Protein AF-A0A268RNZ9-F1 (afdb_monomer_lite)

Foldseek 3Di:
DVVVVVLCVCLPPVNVVVVLVVVLVVQDADFPVRDGNVCVVVCCVPCVVVQSVCVVVVNDDDDDGDD

Organism: Shouchella clausii (NCBI:txid79880)

Sequence (67 aa):
MDEEKLLDRILDRDNLNRAFKQVKRNKGAAGVDGMTVEELGADMALNKEEMIAQIRQRTYQPQPVRR

Secondary structure (DSSP, 8-state):
-HHHHHHHHHS-HHHHHHHHHHHHHH-PPP-TT---TTTHHHHHHHHHHHHHHHHHTT---PPPPP-

Radius of gyration: 13.03 Å; chains: 1; bounding box: 28×24×35 Å

Structure (mmCIF, N/CA/C/O backbone):
data_AF-A0A268RNZ9-F1
#
_entry.id   AF-A0A268RNZ9-F1
#
loop_
_atom_site.group_PDB
_atom_site.id
_atom_site.type_symbol
_atom_site.label_atom_id
_atom_site.label_alt_id
_atom_site.label_comp_id
_atom_site.label_asym_id
_atom_site.label_entity_id
_atom_site.label_seq_id
_atom_site.pdbx_PDB_ins_code
_atom_site.Cartn_x
_atom_site.Cartn_y
_atom_site.Cartn_z
_atom_site.occupancy
_atom_site.B_iso_or_equiv
_atom_site.auth_seq_id
_atom_site.auth_comp_id
_atom_site.auth_asym_id
_atom_site.auth_atom_id
_atom_site.pdbx_PDB_model_num
ATOM 1 N N . MET A 1 1 ? 3.419 -5.755 -23.963 1.00 63.91 1 MET A N 1
ATOM 2 C CA . MET A 1 1 ? 4.232 -4.543 -23.715 1.00 63.91 1 MET A CA 1
ATOM 3 C C . MET A 1 1 ? 3.457 -3.461 -22.971 1.00 63.91 1 MET A C 1
ATOM 5 O O . MET A 1 1 ? 4.019 -2.888 -22.051 1.00 63.91 1 MET A O 1
ATOM 9 N N . ASP A 1 2 ? 2.193 -3.175 -23.304 1.00 76.00 2 ASP A N 1
ATOM 10 C CA . ASP A 1 2 ? 1.442 -2.110 -22.606 1.00 76.00 2 ASP A CA 1
ATOM 11 C C . ASP A 1 2 ? 0.997 -2.482 -21.185 1.00 76.00 2 ASP A C 1
ATOM 13 O O . ASP A 1 2 ? 0.967 -1.628 -20.304 1.00 76.00 2 ASP A O 1
ATOM 17 N N . GLU A 1 3 ? 0.724 -3.765 -20.938 1.00 76.81 3 GLU A N 1
ATOM 18 C CA . GLU A 1 3 ? 0.339 -4.267 -19.612 1.00 76.81 3 GLU A CA 1
ATOM 19 C C . GLU A 1 3 ? 1.470 -4.112 -18.578 1.00 76.81 3 GLU A C 1
ATOM 21 O O . GLU A 1 3 ? 1.230 -3.692 -17.451 1.00 76.81 3 GLU A O 1
ATOM 26 N N . GLU A 1 4 ? 2.718 -4.363 -18.982 1.00 82.19 4 GLU A N 1
ATOM 27 C CA . GLU A 1 4 ? 3.905 -4.196 -18.132 1.00 82.19 4 GLU A CA 1
ATOM 28 C C . GLU A 1 4 ? 4.150 -2.716 -17.804 1.00 82.19 4 GLU A C 1
ATOM 30 O O . GLU A 1 4 ? 4.318 -2.354 -16.641 1.00 82.19 4 GLU A O 1
ATOM 35 N N . LYS A 1 5 ? 4.007 -1.833 -18.805 1.00 90.44 5 LYS A N 1
ATOM 36 C CA . LYS A 1 5 ? 4.068 -0.376 -18.610 1.00 90.44 5 LYS A CA 1
ATOM 37 C C . LYS A 1 5 ? 2.975 0.136 -17.673 1.00 90.44 5 LYS A C 1
ATOM 39 O O . LYS A 1 5 ? 3.205 1.081 -16.922 1.00 90.44 5 LYS A O 1
ATOM 44 N N . LEU A 1 6 ? 1.772 -0.437 -17.729 1.00 94.75 6 LEU A N 1
ATOM 45 C CA . LEU A 1 6 ? 0.696 -0.080 -16.807 1.00 94.75 6 LEU A CA 1
ATOM 46 C C . LEU A 1 6 ? 1.005 -0.571 -15.390 1.00 94.75 6 LEU A C 1
ATOM 48 O O . LEU A 1 6 ? 0.837 0.195 -14.442 1.00 94.75 6 LEU A O 1
ATOM 52 N N . LEU A 1 7 ? 1.485 -1.807 -15.246 1.00 95.06 7 LEU A N 1
ATOM 53 C CA . LEU A 1 7 ? 1.828 -2.383 -13.949 1.00 95.06 7 LEU A CA 1
ATOM 54 C C . LEU A 1 7 ? 2.929 -1.579 -13.249 1.00 95.06 7 LEU A C 1
ATOM 56 O O . LEU A 1 7 ? 2.806 -1.282 -12.063 1.00 95.06 7 LEU A O 1
ATOM 60 N N . ASP A 1 8 ? 3.943 -1.137 -13.993 1.00 95.12 8 ASP A N 1
ATOM 61 C CA . ASP A 1 8 ? 4.983 -0.250 -13.470 1.00 95.12 8 ASP A CA 1
ATOM 62 C C . ASP A 1 8 ? 4.410 1.077 -12.959 1.00 95.12 8 ASP A C 1
ATOM 64 O O . ASP A 1 8 ? 4.800 1.546 -11.894 1.00 95.12 8 ASP A O 1
ATOM 68 N N . ARG A 1 9 ? 3.427 1.662 -13.658 1.00 96.62 9 ARG A N 1
ATOM 69 C CA . ARG A 1 9 ? 2.749 2.891 -13.205 1.00 96.62 9 ARG A CA 1
ATOM 70 C C . ARG A 1 9 ? 1.857 2.663 -11.986 1.00 96.62 9 ARG A C 1
ATOM 72 O O . ARG A 1 9 ? 1.708 3.573 -11.175 1.00 96.62 9 ARG A O 1
ATOM 79 N N . ILE A 1 10 ? 1.253 1.481 -11.857 1.00 96.44 10 ILE A N 1
ATOM 80 C CA . ILE A 1 10 ? 0.448 1.104 -10.687 1.00 96.44 10 ILE A CA 1
ATOM 81 C C . ILE A 1 10 ? 1.349 0.956 -9.455 1.00 96.44 10 ILE A C 1
ATOM 83 O O . ILE A 1 1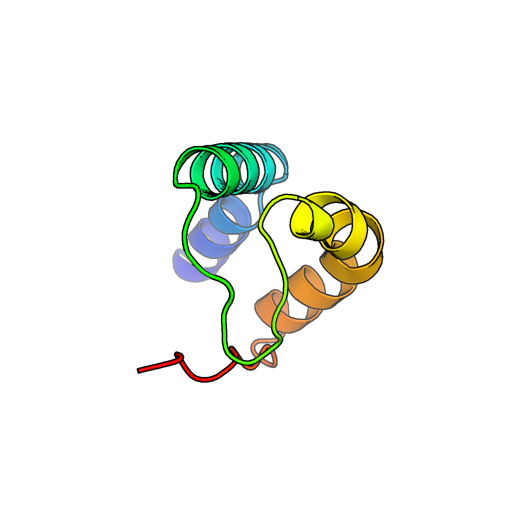0 ? 1.010 1.469 -8.388 1.00 96.44 10 ILE A O 1
ATOM 87 N N . LEU A 1 11 ? 2.494 0.291 -9.615 1.00 96.25 11 LEU A N 1
ATOM 88 C CA . LEU A 1 11 ? 3.450 -0.005 -8.543 1.00 96.25 11 LEU A CA 1
ATOM 89 C C . LEU A 1 11 ? 4.463 1.120 -8.296 1.00 96.25 11 LEU A C 1
ATOM 91 O O . LEU A 1 11 ? 5.325 0.993 -7.426 1.00 96.25 11 LEU A O 1
ATOM 95 N N . ASP A 1 12 ? 4.361 2.218 -9.041 1.00 96.62 12 ASP A N 1
ATOM 96 C CA . ASP A 1 12 ? 5.176 3.405 -8.839 1.00 96.62 12 ASP A CA 1
ATOM 97 C C . ASP A 1 12 ? 5.019 3.945 -7.409 1.00 96.62 12 ASP A C 1
ATOM 99 O O . ASP A 1 12 ? 3.915 4.026 -6.859 1.00 96.62 12 ASP A O 1
ATOM 103 N N . ARG A 1 13 ? 6.139 4.351 -6.805 1.00 94.94 13 ARG A N 1
ATOM 104 C CA . ARG A 1 13 ? 6.191 4.808 -5.411 1.00 94.94 13 ARG A CA 1
ATOM 105 C C . ARG A 1 13 ? 5.221 5.959 -5.147 1.00 94.94 13 ARG A C 1
ATOM 107 O O . ARG A 1 13 ? 4.548 5.966 -4.113 1.00 94.94 13 ARG A O 1
ATOM 114 N N . ASP A 1 14 ? 5.135 6.928 -6.052 1.00 96.81 14 ASP A N 1
ATOM 115 C CA . ASP A 1 14 ? 4.265 8.088 -5.872 1.00 96.81 14 ASP A CA 1
ATOM 116 C C . ASP A 1 14 ? 2.802 7.721 -6.097 1.00 96.81 14 ASP A C 1
ATOM 118 O O . ASP A 1 14 ? 1.909 8.253 -5.427 1.00 96.81 14 ASP A O 1
ATOM 122 N N . ASN A 1 15 ? 2.529 6.771 -6.993 1.00 97.75 15 ASN A N 1
ATOM 123 C CA . ASN A 1 15 ? 1.197 6.199 -7.127 1.00 97.75 15 ASN A CA 1
ATOM 124 C C . ASN A 1 15 ? 0.745 5.465 -5.854 1.00 97.75 15 ASN A C 1
ATOM 126 O O . ASN A 1 15 ? -0.329 5.769 -5.330 1.00 97.75 15 ASN A O 1
ATOM 130 N N . LEU A 1 16 ? 1.582 4.584 -5.299 1.00 96.12 16 LEU A N 1
ATOM 131 C CA . LEU A 1 16 ? 1.281 3.852 -4.065 1.00 96.12 16 LEU A CA 1
ATOM 132 C C . LEU A 1 16 ? 1.084 4.797 -2.871 1.00 96.12 16 LEU A C 1
ATOM 134 O O . LEU A 1 16 ? 0.139 4.636 -2.100 1.00 96.12 16 LEU A O 1
ATOM 138 N N . ASN A 1 17 ? 1.899 5.849 -2.757 1.00 95.31 17 ASN A N 1
ATOM 139 C CA . ASN A 1 17 ? 1.734 6.866 -1.715 1.00 95.31 17 ASN A CA 1
ATOM 140 C C . ASN A 1 17 ? 0.406 7.630 -1.836 1.00 95.31 17 ASN A C 1
ATOM 142 O O . ASN A 1 17 ? -0.229 7.942 -0.824 1.00 95.31 17 ASN A O 1
ATOM 146 N N . ARG A 1 18 ? -0.026 7.957 -3.061 1.00 97.44 18 ARG A N 1
ATOM 147 C CA . ARG A 1 18 ? -1.335 8.586 -3.302 1.00 97.44 18 ARG A CA 1
ATOM 148 C C . ARG A 1 18 ? -2.477 7.638 -2.942 1.00 97.44 18 ARG A C 1
ATOM 150 O O . ARG A 1 18 ? -3.411 8.069 -2.267 1.00 97.44 18 ARG A O 1
ATOM 157 N N . ALA A 1 19 ? -2.370 6.365 -3.320 1.00 96.31 19 ALA A N 1
ATOM 158 C CA . ALA A 1 19 ? -3.351 5.340 -2.977 1.00 96.31 19 ALA A CA 1
ATOM 159 C C . ALA A 1 19 ? -3.487 5.177 -1.453 1.00 96.31 19 ALA A C 1
ATOM 161 O O . ALA A 1 19 ? -4.595 5.274 -0.928 1.00 96.31 19 ALA A O 1
ATOM 162 N N . PHE A 1 20 ? -2.369 5.055 -0.730 1.00 94.25 20 PHE A N 1
ATOM 163 C CA . PHE A 1 20 ? -2.352 4.971 0.734 1.00 94.25 20 PHE A CA 1
ATOM 164 C C . PHE A 1 20 ? -3.077 6.153 1.396 1.00 94.25 20 PHE A C 1
ATOM 166 O O . PHE A 1 20 ? -3.966 5.968 2.231 1.00 94.25 20 PHE A O 1
ATOM 173 N N . LYS A 1 21 ? -2.750 7.388 0.988 1.00 95.25 21 LYS A N 1
ATOM 174 C CA . LYS A 1 21 ? -3.395 8.601 1.522 1.00 95.25 21 LYS A CA 1
ATOM 175 C C . LYS A 1 21 ? -4.902 8.606 1.269 1.00 95.25 21 LYS A C 1
ATOM 177 O O . LYS A 1 21 ? -5.664 9.019 2.143 1.00 95.25 21 LYS A O 1
ATOM 182 N N . GLN A 1 22 ? -5.335 8.151 0.094 1.00 96.75 22 GLN A N 1
ATOM 183 C CA . GLN A 1 22 ? -6.752 8.089 -0.249 1.00 96.75 22 GLN A CA 1
ATOM 184 C C . GLN A 1 22 ? -7.496 7.033 0.580 1.00 96.75 22 GLN A C 1
ATOM 186 O O . GLN A 1 22 ? -8.571 7.329 1.097 1.00 96.75 22 GLN A O 1
ATOM 191 N N . VAL A 1 23 ? -6.918 5.842 0.771 1.00 93.88 23 VAL A N 1
ATOM 192 C CA . VAL A 1 23 ? -7.503 4.787 1.620 1.00 93.88 23 VAL A CA 1
ATOM 193 C C . VAL A 1 23 ? -7.650 5.276 3.060 1.00 93.88 23 VAL A C 1
ATOM 195 O O . VAL A 1 23 ? -8.740 5.196 3.629 1.00 93.88 23 VAL A O 1
ATOM 198 N N . LYS A 1 24 ? -6.603 5.897 3.616 1.00 92.25 24 LYS A N 1
ATOM 199 C CA . LYS A 1 24 ? -6.650 6.485 4.962 1.00 92.25 24 LYS A CA 1
ATOM 200 C C . LYS A 1 24 ? -7.726 7.569 5.091 1.00 92.25 24 LYS A C 1
ATOM 202 O O . LYS A 1 24 ? -8.409 7.649 6.109 1.00 92.25 24 LYS A O 1
ATOM 207 N N . ARG A 1 25 ? -7.921 8.391 4.054 1.00 94.50 25 ARG A N 1
ATOM 208 C CA . ARG A 1 25 ? -8.982 9.412 4.016 1.00 94.50 25 ARG A CA 1
ATOM 209 C C . ARG A 1 25 ? -10.388 8.804 3.991 1.00 94.50 25 ARG A C 1
ATOM 211 O O . ARG A 1 25 ? -11.299 9.419 4.541 1.00 94.50 25 ARG A O 1
ATOM 218 N N . ASN A 1 26 ? -10.568 7.640 3.369 1.00 93.50 26 ASN A N 1
ATOM 219 C CA . ASN A 1 26 ? -11.877 6.996 3.248 1.00 93.50 26 ASN A CA 1
ATOM 220 C C . ASN A 1 26 ? -12.391 6.420 4.579 1.00 93.50 26 ASN A C 1
ATOM 222 O O . ASN A 1 26 ? -13.600 6.265 4.715 1.00 93.50 26 ASN A O 1
ATOM 226 N N . LYS A 1 27 ? -11.507 6.144 5.555 1.00 87.75 27 LYS A N 1
ATOM 227 C CA . LYS A 1 27 ? -11.867 5.691 6.918 1.00 87.75 27 LYS A CA 1
ATOM 228 C C . LYS A 1 27 ? -12.836 4.494 6.936 1.00 87.75 27 LYS A C 1
ATOM 230 O O . LYS A 1 27 ? -13.778 4.458 7.725 1.00 87.75 27 LYS A O 1
ATOM 235 N N . GLY A 1 28 ? -12.641 3.549 6.016 1.00 86.19 28 GLY A N 1
ATOM 236 C CA . GLY A 1 28 ? -13.486 2.360 5.899 1.00 86.19 28 GLY A CA 1
ATOM 237 C C . GLY A 1 28 ? -13.346 1.416 7.095 1.00 86.19 28 GLY A C 1
ATOM 238 O O . GLY A 1 28 ? -12.362 1.472 7.832 1.00 86.19 28 GLY A O 1
ATOM 239 N N . ALA A 1 29 ? -14.331 0.533 7.270 1.00 88.75 29 ALA A N 1
ATOM 240 C CA . ALA A 1 29 ? -14.242 -0.553 8.241 1.00 88.75 29 ALA A CA 1
ATOM 241 C C . ALA A 1 29 ? -13.151 -1.562 7.843 1.00 88.75 29 ALA A C 1
ATOM 243 O O . ALA A 1 29 ? -12.900 -1.771 6.655 1.00 88.75 29 ALA A O 1
ATOM 244 N N . ALA A 1 30 ? -12.551 -2.205 8.846 1.00 91.69 30 ALA A N 1
ATOM 245 C CA . ALA A 1 30 ? -11.557 -3.253 8.648 1.00 91.69 30 ALA A CA 1
ATOM 246 C C . ALA A 1 30 ? -12.116 -4.458 7.869 1.00 91.69 30 ALA A C 1
ATOM 248 O O . ALA A 1 30 ? -13.311 -4.778 7.954 1.00 91.69 30 ALA A O 1
ATOM 249 N N . GLY A 1 31 ? -11.227 -5.124 7.129 1.00 92.88 31 GLY A N 1
ATOM 250 C CA . GLY A 1 31 ? -11.524 -6.318 6.345 1.00 92.88 31 GLY A CA 1
ATOM 251 C C . GLY A 1 31 ? -11.628 -7.590 7.190 1.00 92.88 31 GLY A C 1
ATOM 252 O O . GLY A 1 31 ? -11.906 -7.555 8.391 1.00 92.88 31 GLY A O 1
ATOM 253 N N . VAL A 1 32 ? -11.427 -8.739 6.541 1.00 93.19 32 VAL A N 1
ATOM 254 C CA . VAL A 1 32 ? -11.406 -10.061 7.201 1.00 93.19 32 VAL A CA 1
ATOM 255 C C . VAL A 1 32 ? -10.191 -10.253 8.113 1.00 93.19 32 VAL A C 1
ATOM 257 O O . VAL A 1 32 ? -10.250 -11.050 9.041 1.00 93.19 32 VAL A O 1
ATOM 260 N N . ASP A 1 33 ? -9.121 -9.503 7.864 1.00 89.69 33 ASP A N 1
ATOM 261 C CA . ASP A 1 33 ? -7.889 -9.462 8.655 1.00 89.69 33 ASP A CA 1
ATOM 262 C C . ASP A 1 33 ? -8.009 -8.599 9.922 1.00 89.69 33 ASP A C 1
ATOM 264 O O . ASP A 1 33 ? -7.144 -8.656 10.791 1.00 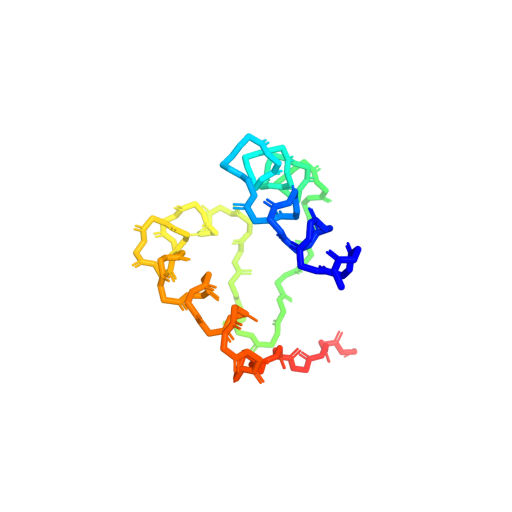89.69 33 ASP A O 1
ATOM 268 N N . GLY A 1 34 ? -9.078 -7.804 10.042 1.00 91.00 34 GLY A N 1
ATOM 269 C CA . GLY A 1 34 ? -9.275 -6.889 11.161 1.00 91.00 34 GLY A CA 1
ATOM 270 C C . GLY A 1 34 ? -8.351 -5.667 11.154 1.00 91.00 34 GLY A C 1
ATOM 271 O O . GLY A 1 34 ? -8.414 -4.889 12.103 1.00 91.00 34 GLY A O 1
ATOM 272 N N . MET A 1 35 ? -7.559 -5.451 10.097 1.00 91.75 35 MET A N 1
ATOM 273 C CA . MET A 1 35 ? -6.604 -4.344 10.028 1.00 91.75 35 MET A CA 1
ATOM 274 C C . MET A 1 35 ? -7.312 -2.998 9.843 1.00 91.75 35 MET A C 1
ATOM 276 O O . MET A 1 35 ? -8.136 -2.808 8.941 1.00 91.75 35 MET A O 1
ATOM 280 N N . THR A 1 36 ? -6.968 -2.037 10.695 1.00 91.00 36 THR A N 1
ATOM 281 C CA . THR A 1 36 ? -7.465 -0.659 10.634 1.00 91.00 36 THR A CA 1
ATOM 282 C C . THR A 1 36 ? -6.651 0.205 9.666 1.00 91.00 36 THR A C 1
ATOM 284 O O . THR A 1 36 ? -5.509 -0.096 9.308 1.00 91.00 36 THR A O 1
ATOM 287 N N . VAL A 1 37 ? -7.218 1.341 9.245 1.00 88.19 37 VAL A N 1
ATOM 288 C CA . VAL A 1 37 ? -6.507 2.301 8.379 1.00 88.19 37 VAL A CA 1
ATOM 289 C C . VAL A 1 37 ? -5.326 2.974 9.091 1.00 88.19 37 VAL A C 1
ATOM 291 O O . VAL A 1 37 ? -4.422 3.501 8.437 1.00 88.19 37 VAL A O 1
ATOM 294 N N . GLU A 1 38 ? -5.325 2.972 10.423 1.00 88.44 38 GLU A N 1
ATOM 295 C CA . GLU A 1 38 ? -4.229 3.429 11.269 1.00 88.44 38 GLU A CA 1
ATOM 296 C C . GLU A 1 38 ? -3.041 2.456 11.237 1.00 88.44 38 GLU A C 1
ATOM 298 O O . GLU A 1 38 ? -1.896 2.903 11.144 1.00 88.44 38 GLU A O 1
ATOM 303 N N . GLU A 1 39 ? -3.310 1.149 11.245 1.00 91.88 39 GLU A N 1
ATOM 304 C CA . GLU A 1 39 ? -2.301 0.078 11.214 1.00 91.88 39 GLU A CA 1
ATOM 305 C C . GLU A 1 39 ? -1.674 -0.107 9.826 1.00 91.88 39 GLU A C 1
ATOM 307 O O . GLU A 1 39 ?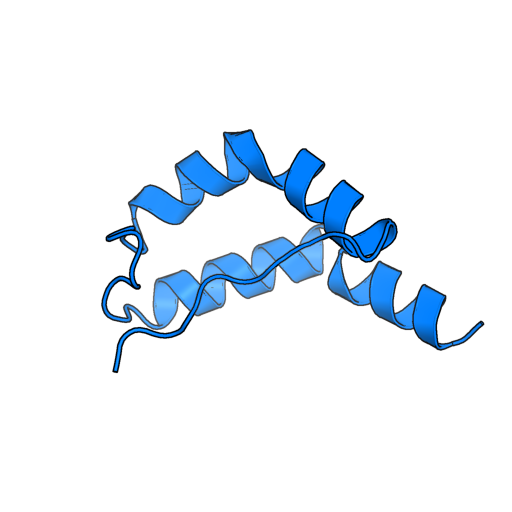 -0.494 -0.452 9.723 1.00 91.88 39 GLU A O 1
ATOM 312 N N . LEU A 1 40 ? -2.415 0.227 8.761 1.00 90.94 40 LEU A N 1
ATOM 313 C CA . LEU A 1 40 ? -1.981 0.090 7.365 1.00 90.94 40 LEU A CA 1
ATOM 314 C C . LEU A 1 40 ? -0.601 0.711 7.086 1.00 90.94 40 LEU A C 1
ATOM 316 O O . LEU A 1 40 ? 0.166 0.198 6.277 1.00 90.94 40 LEU A O 1
ATOM 320 N N . GLY A 1 41 ? -0.261 1.828 7.738 1.00 90.75 41 GLY A N 1
ATOM 321 C CA . GLY A 1 41 ? 1.031 2.488 7.523 1.00 90.75 41 GLY A CA 1
ATOM 322 C C . GLY A 1 41 ? 2.226 1.655 8.000 1.00 90.75 41 GLY A C 1
ATOM 323 O O . GLY A 1 41 ? 3.254 1.623 7.323 1.00 90.75 41 GLY A O 1
ATOM 324 N N . ALA A 1 42 ? 2.089 0.986 9.148 1.00 92.88 42 ALA A N 1
ATOM 325 C CA . ALA A 1 42 ? 3.127 0.118 9.696 1.00 92.88 42 ALA A CA 1
ATOM 326 C C . ALA A 1 42 ? 3.236 -1.179 8.886 1.00 92.88 42 ALA A C 1
ATOM 328 O O . ALA A 1 42 ? 4.343 -1.592 8.546 1.00 92.88 42 ALA A O 1
ATOM 329 N N . ASP A 1 43 ? 2.096 -1.756 8.501 1.00 92.50 43 ASP A N 1
ATOM 330 C CA . ASP A 1 43 ? 2.051 -2.940 7.644 1.00 92.50 43 ASP A CA 1
ATOM 331 C C . ASP A 1 43 ? 2.731 -2.691 6.290 1.00 92.50 43 ASP A C 1
ATOM 333 O O . ASP A 1 43 ? 3.657 -3.409 5.914 1.00 92.50 43 ASP A O 1
ATOM 337 N N . MET A 1 44 ? 2.388 -1.595 5.602 1.00 91.44 44 MET A N 1
ATOM 338 C CA . MET A 1 44 ? 3.042 -1.237 4.341 1.00 91.44 44 MET A CA 1
ATOM 339 C C . MET A 1 44 ? 4.546 -0.989 4.509 1.00 91.44 44 MET A C 1
ATOM 341 O O . MET A 1 44 ? 5.311 -1.231 3.579 1.00 91.44 44 MET A O 1
ATOM 345 N N . ALA A 1 45 ? 5.012 -0.500 5.660 1.00 90.94 45 ALA A N 1
ATOM 346 C CA . ALA A 1 45 ? 6.445 -0.321 5.884 1.00 90.94 45 ALA A CA 1
ATOM 347 C C . ALA A 1 45 ? 7.199 -1.661 5.944 1.00 90.94 45 ALA A C 1
ATOM 349 O O . ALA A 1 45 ? 8.341 -1.716 5.490 1.00 90.94 45 ALA A O 1
ATOM 350 N N . LEU A 1 46 ? 6.553 -2.711 6.457 1.00 93.94 46 LEU A N 1
ATOM 351 C CA . LEU A 1 46 ? 7.120 -4.051 6.609 1.00 93.94 46 LEU A CA 1
ATOM 352 C C . LEU A 1 46 ? 6.950 -4.904 5.343 1.00 93.94 46 LEU A C 1
ATOM 354 O O . LEU A 1 46 ? 7.902 -5.534 4.895 1.00 93.94 46 LEU A O 1
ATOM 358 N N . ASN A 1 47 ? 5.759 -4.879 4.739 1.00 93.88 47 ASN A N 1
ATOM 359 C CA . ASN A 1 47 ? 5.318 -5.900 3.784 1.00 93.88 47 ASN A CA 1
ATOM 360 C C . ASN A 1 47 ? 5.242 -5.414 2.323 1.00 93.88 47 ASN A C 1
ATOM 362 O O . ASN A 1 47 ? 5.060 -6.222 1.409 1.00 93.88 47 ASN A O 1
ATOM 366 N N . LYS A 1 48 ? 5.397 -4.105 2.046 1.00 94.12 48 LYS A N 1
ATOM 367 C CA . LYS A 1 48 ? 5.207 -3.555 0.681 1.00 94.12 48 LYS A CA 1
ATOM 368 C C . LYS A 1 48 ? 6.116 -4.183 -0.375 1.00 94.12 48 LYS A C 1
ATOM 370 O O . LYS A 1 48 ? 5.695 -4.309 -1.519 1.00 94.12 48 LYS A O 1
ATOM 375 N N . GLU A 1 49 ? 7.364 -4.505 -0.033 1.00 95.69 49 GLU A N 1
ATOM 376 C CA . GLU A 1 49 ? 8.344 -4.980 -1.017 1.00 95.69 49 GLU A CA 1
ATOM 377 C C . GLU A 1 49 ? 7.986 -6.386 -1.486 1.00 95.69 49 GLU A C 1
ATOM 379 O O . GLU A 1 49 ? 7.980 -6.656 -2.688 1.00 95.69 49 GLU A O 1
ATOM 384 N N . GLU A 1 50 ? 7.575 -7.240 -0.547 1.00 96.38 50 GLU A N 1
ATOM 385 C CA . GLU A 1 50 ? 7.049 -8.565 -0.845 1.00 96.38 50 GLU A CA 1
ATOM 386 C C . GLU A 1 50 ? 5.757 -8.476 -1.666 1.00 96.38 50 GLU A C 1
ATOM 388 O O . GLU A 1 50 ? 5.653 -9.118 -2.710 1.00 96.38 50 GLU A O 1
ATOM 393 N N . MET A 1 51 ? 4.810 -7.620 -1.266 1.00 96.12 51 MET A N 1
ATOM 394 C CA . MET A 1 51 ? 3.571 -7.397 -2.019 1.00 96.12 51 MET A CA 1
ATOM 395 C C . MET A 1 51 ? 3.860 -6.978 -3.472 1.00 96.12 51 MET A C 1
ATOM 397 O O . MET A 1 51 ? 3.285 -7.532 -4.408 1.00 96.12 51 MET A O 1
ATOM 401 N N . ILE A 1 52 ? 4.776 -6.026 -3.687 1.00 96.38 52 ILE A N 1
ATOM 402 C CA . ILE A 1 52 ? 5.180 -5.572 -5.028 1.00 96.38 52 ILE A CA 1
ATOM 403 C C . ILE A 1 52 ? 5.793 -6.726 -5.830 1.00 96.38 52 ILE A C 1
ATOM 405 O O . ILE A 1 52 ? 5.450 -6.903 -7.003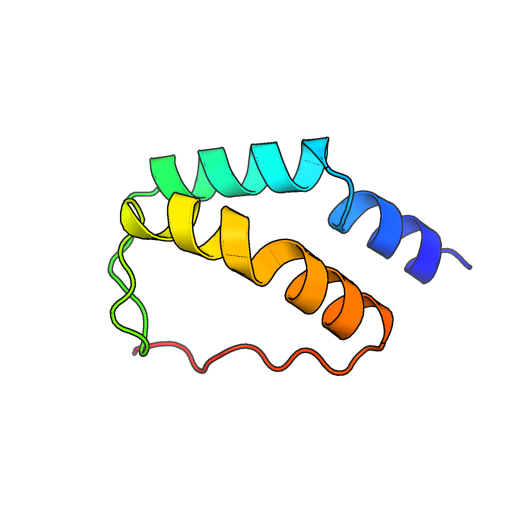 1.00 96.38 52 ILE A O 1
ATOM 409 N N . ALA A 1 53 ? 6.679 -7.519 -5.220 1.00 96.56 53 ALA A N 1
ATOM 410 C CA . ALA A 1 53 ? 7.302 -8.667 -5.870 1.00 96.56 53 ALA A CA 1
ATOM 411 C C . ALA A 1 53 ? 6.261 -9.719 -6.287 1.00 96.56 53 ALA A C 1
ATOM 413 O O . ALA A 1 53 ? 6.265 -10.159 -7.438 1.00 96.56 53 ALA A O 1
ATOM 414 N N . GLN A 1 54 ? 5.325 -10.057 -5.398 1.00 97.44 54 GLN A N 1
ATOM 415 C CA . GLN A 1 54 ? 4.246 -11.004 -5.679 1.00 97.44 54 GLN A CA 1
ATOM 416 C C . GLN A 1 54 ? 3.313 -10.501 -6.790 1.00 97.44 54 GLN A C 1
ATOM 418 O O . GLN A 1 54 ? 2.914 -11.271 -7.663 1.00 97.44 54 GLN A O 1
ATOM 423 N N . ILE A 1 55 ? 2.987 -9.203 -6.817 1.00 96.00 55 ILE A N 1
ATOM 424 C CA . ILE A 1 55 ? 2.172 -8.619 -7.893 1.00 96.00 55 ILE A CA 1
ATOM 425 C C . ILE A 1 55 ? 2.917 -8.704 -9.235 1.00 96.00 55 ILE A C 1
ATOM 427 O O . ILE A 1 55 ? 2.329 -9.130 -10.230 1.00 96.00 55 ILE A O 1
ATOM 431 N N . ARG A 1 56 ? 4.216 -8.368 -9.274 1.00 94.81 56 ARG A N 1
ATOM 432 C CA . ARG A 1 56 ? 5.044 -8.486 -10.493 1.00 94.81 56 ARG A CA 1
ATOM 433 C C . ARG A 1 56 ? 5.136 -9.927 -10.994 1.00 94.81 56 ARG A C 1
ATOM 435 O O . ARG A 1 56 ? 5.079 -10.157 -12.198 1.00 94.81 56 ARG A O 1
ATOM 442 N N . GLN A 1 57 ? 5.237 -10.886 -10.079 1.00 95.75 57 GLN A N 1
ATOM 443 C CA . GLN A 1 57 ? 5.289 -12.317 -10.390 1.00 95.75 57 GLN A CA 1
ATOM 444 C C . GLN A 1 57 ? 3.907 -12.936 -10.650 1.00 95.75 57 GLN A C 1
ATOM 446 O O . GLN A 1 57 ? 3.828 -14.114 -10.989 1.00 95.75 57 GLN A O 1
ATOM 451 N N . ARG A 1 58 ? 2.821 -12.158 -10.525 1.00 95.00 58 ARG A N 1
ATOM 452 C CA . ARG A 1 58 ? 1.426 -12.621 -10.648 1.00 95.00 58 ARG A CA 1
ATOM 453 C C . ARG A 1 58 ? 1.053 -13.722 -9.643 1.00 95.00 58 ARG A C 1
ATOM 455 O O . ARG A 1 58 ? 0.208 -14.564 -9.930 1.00 95.00 58 ARG A O 1
ATOM 462 N N . THR A 1 59 ? 1.666 -13.701 -8.463 1.00 97.62 59 THR A N 1
ATOM 463 C CA . THR A 1 59 ? 1.428 -14.654 -7.365 1.00 97.62 59 THR A CA 1
ATOM 464 C C . THR A 1 59 ? 0.660 -14.046 -6.190 1.00 97.62 59 THR A C 1
ATOM 466 O O . THR A 1 59 ? 0.237 -14.784 -5.304 1.00 97.62 59 THR A O 1
ATOM 469 N N . TYR A 1 60 ? 0.442 -12.725 -6.183 1.00 97.19 60 TYR A N 1
ATOM 470 C CA . TYR A 1 60 ? -0.318 -12.043 -5.133 1.00 97.19 60 TYR A CA 1
ATOM 471 C C . TYR A 1 60 ? -1.769 -12.539 -5.073 1.00 97.19 60 TYR A C 1
ATOM 473 O O . TYR A 1 60 ? -2.491 -12.496 -6.073 1.00 97.19 60 TYR A O 1
ATOM 481 N N . GLN A 1 61 ? -2.205 -12.965 -3.887 1.00 95.50 61 GLN A N 1
ATOM 482 C CA . GLN A 1 61 ? -3.573 -13.411 -3.633 1.00 95.50 61 GLN A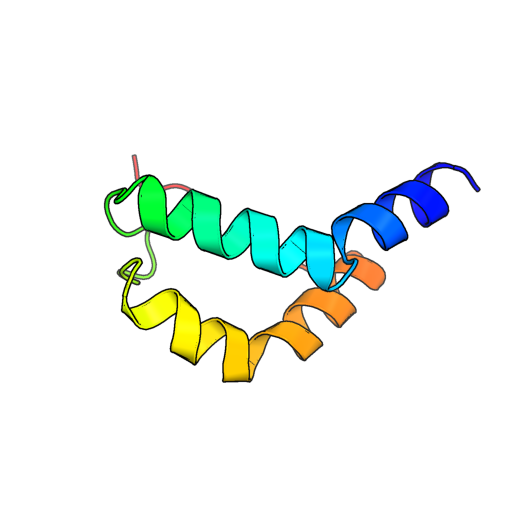 CA 1
ATOM 483 C C . GLN A 1 61 ? -4.294 -12.399 -2.734 1.00 95.50 61 GLN A C 1
ATOM 485 O O . GLN A 1 61 ? -3.965 -12.293 -1.550 1.00 95.50 61 GLN A O 1
ATOM 490 N N . PRO A 1 62 ? -5.270 -11.641 -3.262 1.00 94.88 62 PRO A N 1
ATOM 491 C CA . PRO A 1 62 ? -6.039 -10.714 -2.447 1.00 94.88 62 PRO A CA 1
ATOM 492 C C . PRO A 1 62 ? -6.916 -11.473 -1.447 1.00 94.88 62 PRO A C 1
ATOM 494 O O . PRO A 1 62 ? -7.488 -12.519 -1.764 1.00 94.88 62 PRO A O 1
ATOM 497 N N . GLN A 1 63 ? -7.059 -10.913 -0.246 1.00 93.88 63 GLN A N 1
ATOM 498 C CA . GLN A 1 63 ? -7.953 -11.462 0.770 1.00 93.88 63 GLN A CA 1
ATOM 499 C C . GLN A 1 63 ? -9.426 -11.325 0.346 1.00 93.88 63 GLN A C 1
ATOM 501 O O . GLN A 1 63 ? -9.793 -10.362 -0.339 1.00 93.88 63 GLN A O 1
ATOM 506 N N . PRO A 1 64 ? -10.295 -12.272 0.745 1.00 95.12 64 PRO A N 1
ATOM 507 C CA . PRO A 1 64 ? -11.721 -12.178 0.473 1.00 95.12 64 PRO A CA 1
ATOM 508 C C . PRO A 1 64 ? -12.328 -10.947 1.156 1.00 95.12 64 PRO A C 1
ATOM 510 O O . PRO A 1 64 ? -11.906 -10.521 2.229 1.00 95.12 64 PRO A O 1
ATOM 513 N N . VAL A 1 65 ? -13.365 -10.380 0.540 1.00 92.88 65 VAL A N 1
ATOM 514 C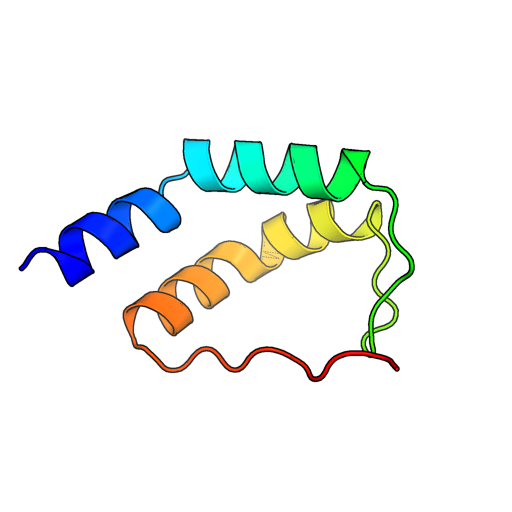 CA . VAL A 1 65 ? -14.087 -9.238 1.112 1.00 92.88 65 VAL A CA 1
ATOM 515 C C . VAL A 1 65 ? -14.950 -9.664 2.299 1.00 92.88 65 VAL A C 1
ATOM 517 O O . VAL A 1 65 ? -15.628 -10.693 2.250 1.00 92.88 65 VAL A O 1
ATOM 520 N N . ARG A 1 66 ? -14.984 -8.832 3.345 1.00 88.75 66 ARG A N 1
ATOM 521 C CA . ARG A 1 66 ? -15.943 -8.976 4.446 1.00 88.75 66 ARG A CA 1
ATOM 522 C C . ARG A 1 66 ? -17.310 -8.469 3.972 1.00 88.75 66 ARG A C 1
ATOM 524 O O . ARG A 1 66 ? -17.413 -7.303 3.594 1.00 88.75 66 ARG A O 1
ATOM 531 N N . ARG A 1 67 ? -18.315 -9.348 3.932 1.00 81.19 67 ARG A N 1
ATOM 532 C CA . ARG A 1 67 ? -19.705 -9.021 3.568 1.00 81.19 67 ARG A CA 1
ATOM 533 C C . ARG A 1 67 ? -20.573 -8.843 4.802 1.00 81.19 67 ARG A C 1
ATOM 535 O O . ARG A 1 67 ? -20.281 -9.526 5.807 1.00 81.19 67 ARG A O 1
#

pLDDT: mean 92.48, std 5.68, range [63.91, 97.75]